Protein AF-A0A119DM81-F1 (afdb_monomer_lite)

Radius of gyration: 15.4 Å; chains: 1; bounding box: 35×29×46 Å

Sequence (115 aa):
MDIGASYEFEAEQWFRVSDNRHEYWDWLNSLACLVGYHWQNPDANGPGPFRELILYGRHTGTIGAIASAKLVADFDAWDQRARLFKDDAFYEHYALMRSMFQYAATDGAVELRCC

pLDDT: mean 86.18, std 12.28, range [45.75, 98.5]

Secondary structure (DSSP, 8-state):
--S------S--------SSHHHHHHHHHHHHHHTT--TT-TTTTSS-TTHHHHHHTTSSEEEEHHHHHHHHHHHHHHHHHHHHHS-HHHHHHHHHHHHHHHHHTTT-EEEE---

Organism: NCBI:txid1503055

Structure (mmCIF, N/CA/C/O backbone):
data_AF-A0A119DM81-F1
#
_entry.id   AF-A0A119DM81-F1
#
loop_
_atom_site.group_PDB
_atom_site.id
_atom_site.type_symbol
_atom_site.label_atom_id
_atom_site.label_alt_id
_atom_site.label_comp_id
_atom_site.label_asym_id
_atom_site.label_entity_id
_atom_site.label_seq_id
_atom_site.pdbx_PDB_ins_code
_atom_site.Cartn_x
_atom_site.Cartn_y
_atom_site.Cartn_z
_atom_site.occupancy
_atom_site.B_iso_or_equiv
_atom_site.auth_seq_id
_atom_site.auth_comp_id
_atom_site.auth_asym_id
_atom_site.auth_atom_id
_atom_site.pdbx_PDB_model_num
ATOM 1 N N . MET A 1 1 ? -18.996 15.727 32.467 1.00 45.75 1 MET A N 1
ATOM 2 C CA . MET A 1 1 ? -17.904 15.628 31.481 1.00 45.75 1 MET A CA 1
ATOM 3 C C . MET A 1 1 ? -16.885 14.717 32.120 1.00 45.75 1 MET A C 1
ATOM 5 O O . MET A 1 1 ? -16.265 15.133 33.088 1.00 45.75 1 MET A O 1
ATOM 9 N N . ASP A 1 2 ? -16.874 13.450 31.721 1.00 50.25 2 ASP A N 1
ATOM 10 C CA . ASP A 1 2 ? -16.042 12.441 32.372 1.00 50.25 2 ASP A CA 1
ATOM 11 C C . ASP A 1 2 ? -14.649 12.474 31.737 1.00 50.25 2 ASP A C 1
ATOM 13 O O . ASP A 1 2 ? -14.502 12.291 30.527 1.00 50.25 2 ASP A O 1
ATOM 17 N N . ILE A 1 3 ? -13.646 12.829 32.536 1.00 54.09 3 ILE A N 1
ATOM 18 C CA . ILE A 1 3 ? -12.243 12.894 32.125 1.00 54.09 3 ILE A CA 1
ATOM 19 C C . ILE A 1 3 ? -11.651 11.530 32.475 1.00 54.09 3 ILE A C 1
ATOM 21 O O . ILE A 1 3 ? -11.268 11.308 33.620 1.00 54.09 3 ILE A O 1
ATOM 25 N N . GLY A 1 4 ? -11.620 10.605 31.511 1.00 60.12 4 GLY A N 1
ATOM 26 C CA . GLY A 1 4 ? -11.060 9.271 31.765 1.00 60.12 4 GLY A CA 1
ATOM 27 C C . GLY A 1 4 ? -11.386 8.152 30.777 1.00 60.12 4 GLY A C 1
ATOM 28 O O . GLY A 1 4 ? -11.035 7.012 31.060 1.00 60.12 4 GLY A O 1
ATOM 29 N N . ALA A 1 5 ? -12.032 8.415 29.638 1.00 58.84 5 ALA A N 1
ATOM 30 C CA . ALA A 1 5 ? -12.242 7.364 28.645 1.00 58.84 5 ALA A CA 1
ATOM 31 C C . ALA A 1 5 ? -10.909 7.009 27.959 1.00 58.84 5 ALA A C 1
ATOM 33 O O . ALA A 1 5 ? -10.424 7.754 27.106 1.00 58.84 5 ALA A O 1
ATOM 34 N N . SER A 1 6 ? -10.301 5.886 28.344 1.00 62.91 6 SER A N 1
ATOM 35 C CA . SER A 1 6 ? -9.255 5.239 27.553 1.00 62.91 6 SER A CA 1
ATOM 36 C C . SER A 1 6 ? -9.910 4.536 26.369 1.00 62.91 6 SER A C 1
ATOM 38 O O . SER A 1 6 ? -10.800 3.709 26.554 1.00 62.91 6 SER A O 1
ATOM 40 N N . TYR A 1 7 ? -9.488 4.888 25.158 1.00 64.69 7 TYR A N 1
ATOM 41 C CA . TYR A 1 7 ? -9.880 4.179 23.947 1.00 64.69 7 TYR A CA 1
ATOM 42 C C . TYR A 1 7 ? -9.011 2.925 23.808 1.00 64.69 7 TYR A C 1
ATOM 44 O O . TYR A 1 7 ? -7.785 3.030 23.827 1.00 64.69 7 TYR A O 1
ATOM 52 N N . GLU A 1 8 ? -9.640 1.760 23.685 1.00 69.06 8 GLU A N 1
ATOM 53 C CA . GLU A 1 8 ? -8.979 0.481 23.426 1.00 69.06 8 GLU A CA 1
ATOM 54 C C . GLU A 1 8 ? -9.501 -0.062 22.094 1.00 69.06 8 GLU A C 1
ATOM 56 O O . GLU A 1 8 ? -10.695 0.039 21.807 1.00 69.06 8 GLU A O 1
ATOM 61 N N . PHE A 1 9 ? -8.607 -0.581 21.252 1.00 75.38 9 PHE A N 1
ATOM 62 C CA . PHE A 1 9 ? -9.015 -1.201 19.995 1.00 75.38 9 PHE A CA 1
ATOM 63 C C . PHE A 1 9 ? -9.766 -2.502 20.283 1.00 75.38 9 PHE A C 1
ATOM 65 O O . PHE A 1 9 ? -9.320 -3.300 21.103 1.00 75.38 9 PHE A O 1
ATOM 72 N N . GLU A 1 10 ? -10.868 -2.747 19.570 1.00 80.06 10 GLU A N 1
ATOM 73 C CA . GLU A 1 10 ? -11.642 -3.987 19.728 1.00 80.06 10 GLU A CA 1
ATOM 74 C C . GLU A 1 10 ? -10.820 -5.240 19.378 1.00 80.06 10 GLU A C 1
ATOM 76 O O . GLU A 1 10 ? -11.034 -6.307 19.954 1.00 80.06 10 GLU A O 1
ATOM 81 N N . ALA A 1 11 ? -9.865 -5.116 18.449 1.00 83.44 11 ALA A N 1
ATOM 82 C CA . ALA A 1 11 ? -8.950 -6.180 18.058 1.00 83.44 11 ALA A CA 1
ATOM 83 C C . ALA A 1 11 ? -7.629 -5.619 17.504 1.00 83.44 11 ALA A C 1
ATOM 85 O O . ALA A 1 11 ? -7.612 -4.604 16.808 1.00 83.44 11 ALA A O 1
ATOM 86 N N . GLU A 1 12 ? -6.526 -6.331 17.743 1.00 86.19 12 GLU A N 1
ATOM 87 C CA . GLU A 1 12 ? -5.201 -6.034 17.186 1.00 86.19 12 GLU A CA 1
ATOM 88 C C . GLU A 1 12 ? -4.718 -7.208 16.321 1.00 86.19 12 GLU A C 1
ATOM 90 O O . GLU A 1 12 ? -4.872 -8.373 16.694 1.00 86.19 12 GLU A O 1
ATOM 95 N N . GLN A 1 13 ? -4.104 -6.905 15.174 1.00 89.50 13 GLN A N 1
ATOM 96 C CA . GLN A 1 13 ? -3.445 -7.894 14.324 1.00 89.50 13 GLN A CA 1
ATOM 97 C C . GLN A 1 13 ? -2.045 -7.420 13.935 1.00 89.50 13 GLN A C 1
ATOM 99 O O . GLN A 1 13 ? -1.848 -6.293 13.485 1.00 89.50 13 GLN A O 1
ATOM 104 N N . TRP A 1 14 ? -1.076 -8.324 14.065 1.00 86.94 14 TRP A N 1
ATOM 105 C CA . TRP A 1 14 ? 0.317 -8.066 13.731 1.00 86.94 14 TRP A CA 1
ATOM 106 C C . TRP A 1 14 ? 0.646 -8.523 12.315 1.00 86.94 14 TRP A C 1
ATOM 108 O O . TRP A 1 14 ? 0.397 -9.670 11.941 1.00 86.94 14 TRP A O 1
ATOM 118 N N . PHE A 1 15 ? 1.272 -7.631 11.552 1.00 86.19 15 PHE A N 1
ATOM 119 C CA . PHE A 1 15 ? 1.775 -7.903 10.211 1.00 86.19 15 PHE A CA 1
ATOM 120 C C . PHE A 1 15 ? 3.292 -7.727 10.222 1.00 86.19 15 PHE A C 1
ATOM 122 O O . PHE A 1 15 ? 3.798 -6.614 10.357 1.00 86.19 15 PHE A O 1
ATOM 129 N N . ARG A 1 16 ? 4.040 -8.827 10.092 1.00 84.25 16 ARG 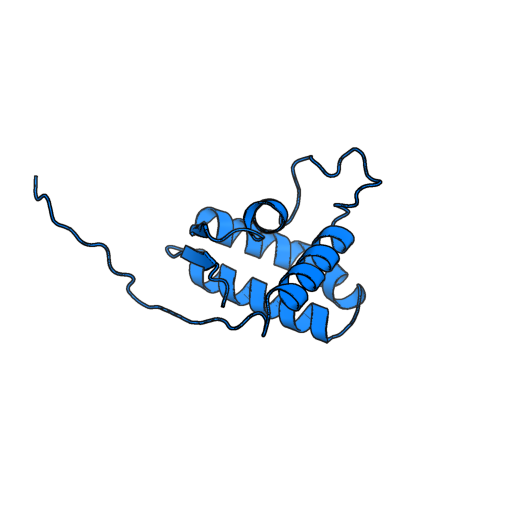A N 1
ATOM 130 C CA . ARG A 1 16 ? 5.486 -8.747 9.866 1.00 84.25 16 ARG A CA 1
ATOM 131 C C . ARG A 1 16 ? 5.722 -8.509 8.380 1.00 84.25 16 ARG A C 1
ATOM 133 O O . ARG A 1 16 ? 5.626 -9.442 7.594 1.00 84.25 16 ARG A O 1
ATOM 140 N N . VAL A 1 17 ? 6.013 -7.263 8.021 1.00 79.19 17 VAL A N 1
ATOM 141 C CA . VAL A 1 17 ? 6.192 -6.850 6.620 1.00 79.19 17 VAL A CA 1
ATOM 142 C C . VAL A 1 17 ? 7.639 -6.990 6.137 1.00 79.19 17 VAL A C 1
ATOM 144 O O . VAL A 1 17 ? 7.870 -7.247 4.967 1.00 79.19 17 VAL A O 1
ATOM 147 N N . SER A 1 18 ? 8.623 -6.911 7.031 1.00 82.44 18 SER A N 1
ATOM 148 C CA . SER A 1 18 ? 10.051 -7.076 6.718 1.00 82.44 18 SER A CA 1
ATOM 149 C C . SER A 1 18 ? 10.806 -7.594 7.936 1.00 82.44 18 SER A C 1
ATOM 151 O O . SER A 1 18 ? 10.394 -7.297 9.062 1.00 82.44 18 SER A O 1
ATOM 153 N N . ASP A 1 19 ? 11.942 -8.264 7.743 1.00 82.00 19 ASP A N 1
ATOM 154 C CA . ASP A 1 19 ? 12.781 -8.698 8.866 1.00 82.00 19 ASP A CA 1
ATOM 155 C C . ASP A 1 19 ? 13.707 -7.583 9.369 1.00 82.00 19 ASP A C 1
ATOM 157 O O . ASP A 1 19 ? 14.105 -7.577 10.534 1.00 82.00 19 ASP A O 1
ATOM 161 N N . ASN A 1 20 ? 14.035 -6.610 8.515 1.00 85.06 20 ASN A N 1
ATOM 162 C CA . ASN A 1 20 ? 14.834 -5.450 8.892 1.00 85.06 20 ASN A CA 1
ATOM 163 C C . ASN A 1 20 ? 14.436 -4.180 8.123 1.00 85.06 20 ASN A C 1
ATOM 165 O O . ASN A 1 20 ? 13.747 -4.205 7.104 1.00 85.06 20 ASN A O 1
ATOM 169 N N . ARG A 1 21 ? 14.923 -3.036 8.615 1.00 84.38 21 ARG A N 1
ATOM 170 C CA . ARG A 1 21 ? 14.628 -1.719 8.039 1.00 84.38 21 ARG A CA 1
ATOM 171 C C . ARG A 1 21 ? 15.116 -1.561 6.595 1.00 84.38 21 ARG A C 1
ATOM 173 O O . ARG A 1 21 ? 14.481 -0.836 5.836 1.00 84.38 21 ARG A O 1
ATOM 180 N N . HIS A 1 22 ? 16.232 -2.190 6.223 1.00 87.00 22 HIS A N 1
ATOM 181 C CA . HIS A 1 22 ? 16.780 -2.059 4.871 1.00 87.00 22 HIS A CA 1
ATOM 182 C C . HIS A 1 22 ? 15.871 -2.734 3.844 1.00 87.00 22 HIS A C 1
ATOM 184 O O . HIS A 1 22 ? 15.533 -2.104 2.850 1.00 87.00 22 HIS A O 1
ATOM 190 N N . GLU A 1 23 ? 15.386 -3.945 4.124 1.00 88.94 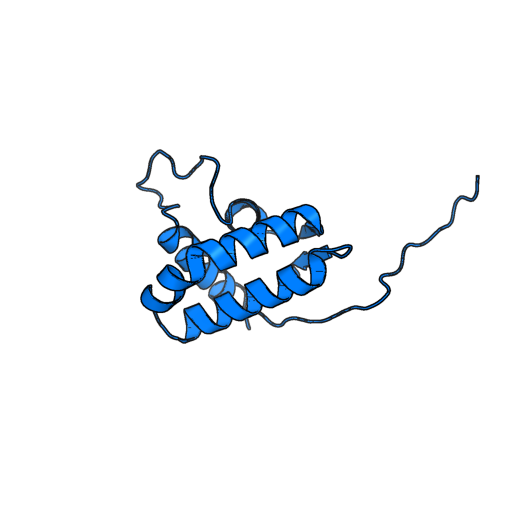23 GLU A N 1
ATOM 191 C CA . GLU A 1 23 ? 14.422 -4.643 3.262 1.00 88.94 23 GLU A CA 1
ATOM 192 C C . GLU A 1 23 ? 13.146 -3.831 3.049 1.00 88.94 23 GLU A C 1
ATOM 194 O O . GLU A 1 23 ? 12.678 -3.680 1.921 1.00 88.94 23 GLU A O 1
ATOM 199 N N . TYR A 1 24 ? 12.609 -3.252 4.124 1.00 89.25 24 TYR A N 1
ATOM 200 C CA . TYR A 1 24 ? 11.444 -2.380 4.028 1.00 89.25 24 TYR A CA 1
ATOM 201 C C . TYR A 1 24 ? 11.723 -1.131 3.181 1.00 89.25 24 TYR A C 1
ATOM 203 O O . TYR A 1 24 ? 10.911 -0.755 2.336 1.00 89.25 24 TYR A O 1
ATOM 211 N N . TRP A 1 25 ? 12.877 -0.486 3.363 1.00 89.44 25 TRP A N 1
ATOM 212 C CA . TRP A 1 25 ? 13.258 0.684 2.569 1.00 89.44 25 TRP A CA 1
ATOM 213 C C . TRP A 1 25 ? 13.489 0.350 1.096 1.00 89.44 25 TRP A C 1
ATOM 215 O O . TRP A 1 25 ? 13.069 1.120 0.234 1.00 89.44 25 TRP A O 1
ATOM 225 N N . ASP A 1 26 ? 14.102 -0.789 0.793 1.00 91.62 26 ASP A N 1
ATOM 226 C CA . ASP A 1 26 ? 14.318 -1.258 -0.575 1.00 91.62 26 ASP A CA 1
ATOM 227 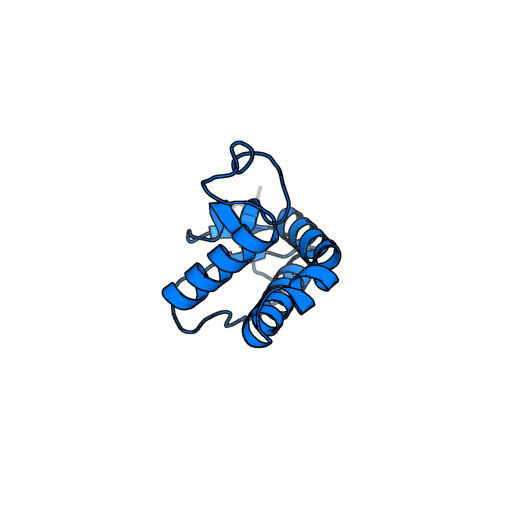C C . ASP A 1 26 ? 13.000 -1.607 -1.267 1.00 91.62 26 ASP A C 1
ATOM 229 O O . ASP A 1 26 ? 12.795 -1.274 -2.443 1.00 91.62 26 ASP A O 1
ATOM 233 N N . TRP A 1 27 ? 12.064 -2.208 -0.530 1.00 93.81 27 TRP A N 1
ATOM 234 C CA . TRP A 1 27 ? 10.710 -2.431 -1.016 1.00 93.81 27 TRP A CA 1
ATOM 235 C C . TRP A 1 27 ? 9.979 -1.104 -1.269 1.00 93.81 27 TRP A C 1
ATOM 237 O O . TRP A 1 27 ? 9.430 -0.904 -2.353 1.00 93.81 27 TRP A O 1
ATOM 247 N N . LEU A 1 28 ? 10.054 -0.144 -0.341 1.00 92.25 28 LEU A N 1
ATOM 248 C CA . LEU A 1 28 ? 9.428 1.174 -0.487 1.00 92.25 28 LEU A CA 1
ATOM 249 C C . LEU A 1 28 ? 10.027 1.984 -1.651 1.00 92.25 28 LEU A C 1
ATOM 251 O O . LEU A 1 28 ? 9.303 2.677 -2.363 1.00 92.25 28 LEU A O 1
ATOM 255 N N . ASN A 1 29 ? 11.338 1.873 -1.885 1.00 91.44 29 ASN A N 1
ATOM 256 C CA . ASN A 1 29 ? 12.007 2.431 -3.064 1.00 91.44 29 ASN A CA 1
ATOM 257 C C . ASN A 1 29 ? 11.490 1.778 -4.353 1.00 91.44 29 ASN A C 1
ATOM 259 O O . ASN A 1 29 ? 11.224 2.472 -5.331 1.00 91.44 29 ASN A O 1
ATOM 263 N N . SER A 1 30 ? 11.315 0.454 -4.349 1.00 94.19 30 SER A N 1
ATOM 264 C CA . SER A 1 30 ? 10.756 -0.280 -5.490 1.00 94.19 30 SER A CA 1
ATOM 265 C C . SER A 1 30 ? 9.316 0.168 -5.779 1.00 94.19 30 SER A C 1
ATOM 267 O O . SER A 1 30 ? 8.977 0.414 -6.934 1.00 94.19 30 SER A O 1
ATOM 269 N N . LEU A 1 31 ? 8.497 0.370 -4.739 1.00 94.88 31 LEU A N 1
ATOM 270 C CA . LEU A 1 31 ? 7.145 0.921 -4.861 1.00 94.88 31 LEU A CA 1
ATOM 271 C C . LEU A 1 31 ? 7.161 2.342 -5.443 1.00 94.88 31 LEU A C 1
ATOM 273 O O . LEU A 1 31 ? 6.400 2.637 -6.360 1.00 94.88 31 LEU A O 1
ATOM 277 N N . ALA A 1 32 ? 8.050 3.210 -4.958 1.00 91.94 32 ALA A N 1
ATOM 278 C CA . ALA A 1 32 ? 8.211 4.561 -5.489 1.00 91.94 32 ALA A CA 1
ATOM 279 C C . ALA A 1 32 ? 8.594 4.551 -6.980 1.00 91.94 32 ALA A C 1
ATOM 281 O O . ALA A 1 32 ? 7.995 5.276 -7.774 1.00 91.94 32 ALA A O 1
ATOM 282 N N . CYS A 1 33 ? 9.520 3.677 -7.383 1.00 92.06 33 CYS A N 1
ATOM 283 C CA . CYS A 1 33 ? 9.881 3.483 -8.787 1.00 92.06 33 CYS A CA 1
ATOM 284 C C . CYS A 1 33 ? 8.695 3.005 -9.638 1.00 92.06 33 CYS A C 1
ATOM 286 O O . CYS A 1 33 ? 8.491 3.547 -10.724 1.00 92.06 33 CYS A O 1
ATOM 288 N N . LEU A 1 34 ? 7.895 2.048 -9.146 1.00 93.75 34 LEU A N 1
ATOM 289 C CA . LEU A 1 34 ? 6.699 1.549 -9.839 1.00 93.75 34 LEU A CA 1
ATOM 290 C C . LEU A 1 34 ? 5.738 2.687 -10.209 1.00 93.75 34 LEU A C 1
ATOM 292 O O . LEU A 1 34 ? 5.218 2.710 -11.323 1.00 93.75 34 LEU A O 1
ATOM 296 N N . VAL A 1 35 ? 5.518 3.636 -9.296 1.00 92.44 35 VAL A N 1
ATOM 297 C CA . VAL A 1 35 ? 4.560 4.739 -9.490 1.00 92.44 35 VAL A CA 1
ATOM 298 C C . VAL A 1 35 ? 5.192 6.048 -9.974 1.00 92.44 35 VAL A C 1
ATOM 300 O O . VAL A 1 35 ? 4.528 7.080 -10.020 1.00 92.44 35 VAL A O 1
ATOM 303 N N . GLY A 1 36 ? 6.464 6.016 -10.381 1.00 88.88 36 GLY A N 1
ATOM 304 C CA . GLY A 1 36 ? 7.138 7.152 -11.016 1.00 88.88 36 GLY A CA 1
ATOM 305 C C . GLY A 1 36 ? 7.664 8.223 -10.056 1.00 88.88 36 GLY A C 1
ATOM 306 O O . GLY A 1 36 ? 8.064 9.300 -10.508 1.00 88.88 36 GLY A O 1
ATOM 307 N N . TYR A 1 37 ? 7.729 7.933 -8.755 1.00 85.69 37 TYR A N 1
ATOM 308 C CA . TYR A 1 37 ? 8.432 8.739 -7.758 1.00 85.69 37 TYR A CA 1
ATOM 309 C C . TYR A 1 37 ? 9.945 8.497 -7.854 1.00 85.69 37 TYR A C 1
ATOM 311 O O . TYR A 1 37 ? 10.557 7.853 -7.004 1.00 85.69 37 TYR A O 1
ATOM 319 N N . HIS A 1 38 ? 10.555 8.992 -8.930 1.00 73.56 38 HIS A N 1
ATOM 320 C CA . HIS A 1 38 ? 11.994 8.907 -9.173 1.00 73.56 38 HIS A CA 1
ATOM 321 C C . HIS A 1 38 ? 12.632 10.297 -9.106 1.00 73.56 38 HIS A C 1
ATOM 323 O O . HIS A 1 38 ? 12.035 11.273 -9.545 1.00 73.56 38 HIS A O 1
ATOM 329 N N . TRP A 1 39 ? 13.872 10.397 -8.620 1.00 68.25 39 TRP A N 1
ATOM 330 C CA . TRP A 1 39 ? 14.584 11.676 -8.458 1.00 68.25 39 TRP A CA 1
ATOM 331 C C . TRP A 1 39 ? 14.790 12.456 -9.770 1.00 68.25 39 TRP A C 1
ATOM 333 O O . TRP A 1 39 ? 15.007 13.663 -9.738 1.00 68.25 39 TRP A O 1
ATOM 343 N N . GLN A 1 40 ? 14.716 11.781 -10.922 1.00 67.75 40 GLN A N 1
ATOM 344 C CA . GLN A 1 40 ? 14.775 12.414 -12.248 1.00 67.75 40 GLN A CA 1
ATOM 345 C C . GLN A 1 40 ? 13.417 12.927 -12.745 1.00 67.75 40 GLN A C 1
ATOM 347 O O . GLN A 1 40 ? 13.369 13.605 -13.767 1.00 67.75 40 GLN A O 1
ATOM 352 N N . ASN A 1 41 ? 12.320 12.591 -12.065 1.00 71.06 41 ASN A N 1
ATOM 353 C CA . ASN A 1 41 ? 10.995 13.080 -12.409 1.00 71.06 41 ASN A CA 1
ATOM 354 C C . ASN A 1 41 ? 10.736 14.394 -11.645 1.00 71.06 41 ASN A C 1
ATOM 356 O O . ASN A 1 41 ? 10.590 14.359 -10.421 1.00 71.06 41 ASN A O 1
ATOM 360 N N . PRO A 1 42 ? 10.673 15.554 -12.324 1.00 65.12 42 PRO A N 1
ATOM 361 C CA . PRO A 1 42 ? 10.440 16.841 -11.666 1.00 65.12 42 PRO A CA 1
ATOM 362 C C . PRO A 1 42 ? 9.076 16.913 -10.959 1.00 65.12 42 PRO A C 1
ATOM 364 O O . PRO A 1 42 ? 8.932 17.670 -9.999 1.00 65.12 42 PRO A O 1
ATOM 367 N N . ASP A 1 43 ? 8.116 16.071 -11.357 1.00 70.25 43 ASP A N 1
ATOM 368 C CA . ASP A 1 43 ? 6.788 15.973 -10.742 1.00 70.25 43 ASP A CA 1
ATOM 369 C C . ASP A 1 43 ? 6.727 14.960 -9.582 1.00 70.25 43 ASP A C 1
ATOM 371 O O . ASP A 1 43 ? 5.678 14.791 -8.959 1.00 70.25 43 ASP A O 1
ATOM 375 N N . ALA A 1 44 ? 7.847 14.320 -9.216 1.00 68.69 44 ALA A N 1
ATOM 376 C CA . ALA A 1 44 ? 7.910 13.332 -8.132 1.00 68.69 44 ALA A CA 1
ATOM 377 C C . ALA A 1 44 ? 7.596 13.897 -6.731 1.00 68.69 44 ALA A C 1
ATOM 379 O O . ALA A 1 44 ? 7.541 13.155 -5.760 1.00 68.69 44 ALA A O 1
ATOM 380 N N . ASN A 1 45 ? 7.364 15.199 -6.576 1.00 67.25 45 ASN A N 1
ATOM 381 C CA . ASN A 1 45 ? 6.894 15.760 -5.304 1.00 67.25 45 ASN A CA 1
ATOM 382 C C . ASN A 1 45 ? 5.382 16.054 -5.294 1.00 67.25 45 ASN A C 1
ATOM 384 O O . ASN A 1 45 ? 4.841 16.481 -4.268 1.00 67.25 45 ASN A O 1
ATOM 388 N N . GLY A 1 46 ? 4.696 15.818 -6.416 1.00 73.12 46 GLY A N 1
ATOM 389 C CA . GLY A 1 46 ? 3.264 16.038 -6.580 1.00 73.12 46 GLY A CA 1
ATOM 390 C C . GLY A 1 46 ? 2.376 15.008 -5.862 1.00 73.12 46 GLY A C 1
ATOM 391 O O . GLY A 1 46 ? 2.853 13.988 -5.345 1.00 73.12 46 GLY A O 1
ATOM 392 N N . PRO A 1 47 ? 1.057 15.270 -5.795 1.00 79.75 47 PRO A N 1
ATOM 393 C CA . PRO A 1 47 ? 0.082 14.287 -5.329 1.00 79.75 47 PRO A CA 1
ATOM 394 C C . PRO A 1 47 ? 0.116 13.032 -6.212 1.00 79.75 47 PRO A C 1
ATOM 396 O O . PRO A 1 47 ? 0.307 13.129 -7.422 1.00 79.75 47 PRO A O 1
ATOM 399 N N . GLY A 1 48 ? -0.092 11.857 -5.616 1.00 87.94 48 GLY A N 1
ATOM 400 C CA . GLY A 1 48 ? -0.070 10.603 -6.361 1.00 87.94 48 GLY A CA 1
ATOM 401 C C . GLY A 1 48 ? -0.301 9.351 -5.507 1.00 87.94 48 GLY A C 1
ATOM 402 O O . GLY A 1 48 ? -0.571 9.450 -4.299 1.00 87.94 48 GLY A O 1
ATOM 403 N N . PRO A 1 49 ? -0.245 8.168 -6.141 1.00 93.62 49 PRO A N 1
ATOM 404 C CA . PRO A 1 49 ? -0.490 6.886 -5.486 1.00 93.62 49 PRO A CA 1
ATOM 405 C C . PRO A 1 49 ? 0.528 6.613 -4.380 1.00 93.62 49 PRO A C 1
ATOM 407 O O . PRO A 1 49 ? 1.702 6.924 -4.525 1.00 93.62 49 PRO A O 1
ATOM 410 N N . PHE A 1 50 ? 0.102 6.018 -3.272 1.00 94.31 50 PHE A N 1
ATOM 411 C CA . PHE A 1 50 ? 0.954 5.659 -2.133 1.00 94.31 50 PHE A CA 1
ATOM 412 C C . PHE A 1 50 ? 1.708 6.818 -1.473 1.00 94.31 50 PHE A C 1
ATOM 414 O O . PHE A 1 50 ? 2.595 6.569 -0.659 1.00 94.31 50 PHE A O 1
ATOM 421 N N . ARG A 1 51 ? 1.389 8.081 -1.779 1.00 89.06 51 ARG A N 1
ATOM 422 C CA . ARG A 1 51 ? 2.134 9.244 -1.278 1.00 89.06 51 ARG A CA 1
ATOM 423 C C . ARG A 1 51 ? 2.288 9.246 0.245 1.00 89.06 51 ARG A C 1
ATOM 425 O O . ARG A 1 51 ? 3.351 9.587 0.759 1.00 89.06 51 ARG A O 1
ATOM 432 N N . GLU A 1 52 ? 1.236 8.873 0.961 1.00 88.88 52 GLU A N 1
ATOM 433 C CA . GLU A 1 52 ? 1.202 8.798 2.419 1.00 88.88 52 GLU A CA 1
ATOM 434 C C . GLU A 1 52 ? 2.225 7.777 2.926 1.00 88.88 52 GLU A C 1
ATOM 436 O O . GLU A 1 52 ? 2.989 8.059 3.845 1.00 88.88 52 GLU A O 1
ATOM 441 N N . LEU A 1 53 ? 2.302 6.622 2.266 1.00 89.88 53 LEU A N 1
ATOM 442 C CA . LEU A 1 53 ? 3.231 5.552 2.604 1.00 89.88 53 LEU A CA 1
ATOM 443 C C . LEU A 1 53 ? 4.671 5.872 2.174 1.00 89.88 53 LEU A C 1
ATOM 445 O O . LEU A 1 53 ? 5.603 5.659 2.939 1.00 89.88 53 LEU A O 1
ATOM 449 N N . ILE A 1 54 ? 4.880 6.427 0.982 1.00 89.06 54 ILE A N 1
ATOM 450 C CA . ILE A 1 54 ? 6.221 6.719 0.453 1.00 89.06 54 ILE A CA 1
ATOM 451 C C . ILE A 1 54 ? 6.906 7.834 1.250 1.00 89.06 54 ILE A C 1
ATOM 453 O O . ILE A 1 54 ? 8.109 7.750 1.510 1.00 89.06 54 ILE A O 1
ATOM 457 N N . LEU A 1 55 ? 6.155 8.861 1.660 1.00 81.19 55 LEU A N 1
ATOM 458 C CA . LEU A 1 55 ? 6.715 9.996 2.393 1.00 81.19 55 LEU A CA 1
ATOM 459 C C . LEU A 1 55 ? 6.741 9.779 3.902 1.00 81.19 55 LEU A C 1
ATOM 461 O O . LEU A 1 55 ? 7.748 10.094 4.530 1.00 81.19 55 LEU A O 1
ATOM 465 N N . TYR A 1 56 ? 5.670 9.244 4.493 1.00 77.00 56 TYR A N 1
ATOM 466 C CA . TYR A 1 56 ? 5.597 9.079 5.948 1.00 77.00 56 TYR A CA 1
ATOM 467 C C . TYR A 1 56 ? 5.962 7.676 6.410 1.00 77.00 56 TYR A C 1
ATOM 469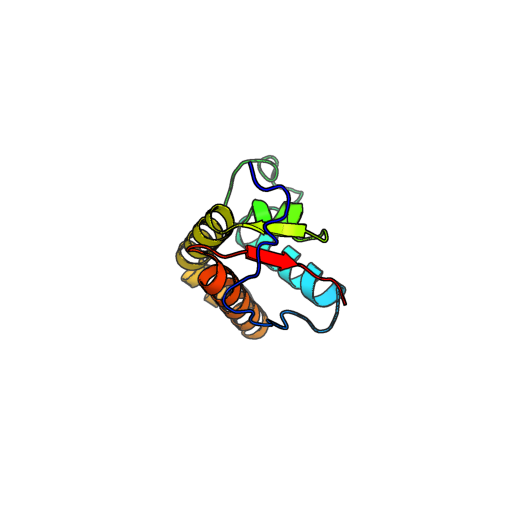 O O . TYR A 1 56 ? 6.417 7.520 7.536 1.00 77.00 56 TYR A O 1
ATOM 477 N N . GLY A 1 57 ? 5.852 6.664 5.551 1.00 73.25 57 GLY A N 1
ATOM 478 C CA . GLY A 1 57 ? 6.113 5.276 5.922 1.00 73.25 57 GLY A CA 1
ATOM 479 C C . GLY A 1 57 ? 7.571 4.965 6.233 1.00 73.25 57 GLY A C 1
ATOM 480 O O . GLY A 1 57 ? 7.837 3.934 6.836 1.00 73.25 57 GLY A O 1
ATOM 481 N N . ARG A 1 58 ? 8.521 5.841 5.876 1.00 72.62 58 ARG A N 1
ATOM 482 C CA . ARG A 1 58 ? 9.923 5.742 6.334 1.00 72.62 58 ARG A CA 1
ATOM 483 C C . ARG A 1 58 ? 10.102 6.112 7.804 1.00 72.62 58 ARG A C 1
ATOM 485 O O . ARG A 1 58 ? 11.146 5.808 8.380 1.00 72.62 58 ARG A O 1
ATOM 492 N N . HIS A 1 59 ? 9.121 6.795 8.378 1.00 67.00 59 HIS A N 1
ATOM 493 C CA . HIS A 1 59 ? 9.116 7.251 9.754 1.00 67.00 59 HIS A CA 1
ATOM 494 C C . HIS A 1 59 ? 8.185 6.368 10.588 1.00 67.00 59 HIS A C 1
ATOM 496 O O . HIS A 1 59 ? 7.226 5.790 10.083 1.00 67.00 59 HIS A O 1
ATOM 502 N N . THR A 1 60 ? 8.463 6.270 11.886 1.00 68.88 60 THR A N 1
ATOM 503 C CA . THR A 1 60 ? 7.495 5.730 12.847 1.00 68.88 60 THR A CA 1
ATOM 504 C C . THR A 1 60 ? 6.261 6.627 12.863 1.00 68.88 60 THR A C 1
ATOM 506 O O . THR A 1 60 ? 6.399 7.849 12.967 1.00 68.88 60 THR A O 1
ATOM 509 N N . GLY A 1 61 ? 5.067 6.049 12.771 1.00 78.50 61 GLY A N 1
ATOM 510 C CA . GLY A 1 61 ? 3.831 6.825 12.761 1.00 78.50 61 GLY A CA 1
ATOM 511 C C . GLY A 1 61 ? 2.579 5.968 12.633 1.00 78.50 61 GLY A C 1
ATOM 512 O O . GLY A 1 61 ? 2.655 4.755 12.441 1.00 78.50 61 GLY A O 1
ATOM 513 N N . THR A 1 62 ? 1.427 6.627 12.729 1.00 89.06 62 THR A N 1
ATOM 514 C CA . THR A 1 62 ? 0.111 5.988 12.661 1.00 89.06 62 THR A CA 1
ATOM 515 C C . THR A 1 62 ? -0.635 6.446 11.411 1.00 89.06 62 THR A C 1
ATOM 517 O O . THR A 1 62 ? -0.806 7.644 11.184 1.00 89.06 62 THR A O 1
ATOM 520 N N . ILE A 1 63 ? -1.104 5.493 10.609 1.00 91.00 63 ILE A N 1
ATOM 521 C CA . ILE A 1 63 ? -1.953 5.717 9.436 1.00 91.00 63 ILE A CA 1
ATOM 522 C C . ILE A 1 63 ? -3.386 5.356 9.834 1.00 91.00 63 ILE A C 1
ATOM 524 O O . ILE A 1 63 ? -3.681 4.197 10.109 1.00 91.00 63 ILE A O 1
ATOM 528 N N . GLY A 1 64 ? -4.280 6.344 9.890 1.00 93.06 64 GLY A N 1
ATOM 529 C CA . GLY A 1 64 ? -5.685 6.117 10.255 1.00 93.06 64 GLY A CA 1
ATOM 530 C C . GLY A 1 64 ? -6.516 5.462 9.144 1.00 93.06 64 GLY A C 1
ATOM 531 O O . GLY A 1 64 ? -6.059 5.326 8.004 1.00 93.06 64 GLY A O 1
ATOM 532 N N . ALA A 1 65 ? -7.764 5.114 9.463 1.00 94.94 65 ALA A N 1
ATOM 533 C CA . ALA A 1 65 ? -8.696 4.426 8.566 1.00 94.94 65 ALA A CA 1
ATOM 534 C C . ALA A 1 65 ? -8.859 5.087 7.187 1.00 94.94 65 ALA A C 1
ATOM 536 O O . ALA A 1 65 ? -8.708 4.422 6.168 1.00 94.94 65 ALA A O 1
ATOM 537 N N . ILE A 1 66 ? -9.062 6.410 7.131 1.00 95.25 66 ILE A N 1
ATOM 538 C CA . ILE A 1 66 ? -9.256 7.143 5.862 1.00 95.25 66 ILE A CA 1
ATOM 539 C C . ILE A 1 66 ? -8.045 6.986 4.931 1.00 95.25 66 ILE A C 1
ATOM 541 O O . ILE A 1 66 ? -8.196 6.694 3.744 1.00 95.25 66 ILE A O 1
ATOM 545 N N . ALA A 1 67 ? -6.835 7.162 5.468 1.00 94.38 67 ALA A N 1
ATOM 546 C CA . ALA A 1 67 ? -5.610 6.995 4.693 1.00 94.38 67 ALA A CA 1
ATOM 547 C C . ALA A 1 67 ? -5.387 5.523 4.313 1.00 94.38 67 ALA A C 1
ATOM 549 O O . ALA A 1 67 ? -4.969 5.243 3.193 1.00 94.38 67 ALA A O 1
ATOM 550 N N . SER A 1 68 ? -5.733 4.585 5.198 1.00 95.81 68 SER A N 1
ATOM 551 C CA . SER A 1 68 ? -5.664 3.146 4.922 1.00 95.81 68 SER A CA 1
ATOM 552 C C . SER A 1 68 ? -6.604 2.739 3.781 1.00 95.81 68 SER A C 1
ATOM 554 O O . SER A 1 68 ? -6.172 2.063 2.853 1.00 95.81 68 SER A O 1
ATOM 556 N N . ALA A 1 69 ? -7.850 3.222 3.768 1.00 96.94 69 ALA A N 1
ATOM 557 C CA . ALA A 1 69 ? -8.804 2.979 2.685 1.00 96.94 69 ALA A CA 1
ATOM 558 C C . ALA A 1 69 ? -8.313 3.541 1.341 1.00 96.94 69 ALA A C 1
ATOM 560 O O . ALA A 1 69 ? -8.402 2.874 0.309 1.00 96.94 69 ALA A O 1
ATOM 561 N N . LYS A 1 70 ? -7.734 4.748 1.351 1.00 96.56 70 LYS A N 1
ATOM 562 C CA . LYS A 1 70 ? -7.104 5.338 0.163 1.00 96.56 70 LYS A CA 1
ATOM 563 C C . LYS A 1 70 ? -5.927 4.491 -0.328 1.00 96.56 70 LYS A C 1
ATOM 565 O O . LYS A 1 70 ? -5.819 4.251 -1.526 1.00 96.56 70 LYS A O 1
ATOM 570 N N . LEU A 1 71 ? -5.072 4.012 0.579 1.00 97.06 71 LEU A N 1
ATOM 571 C CA . LEU A 1 71 ? -3.946 3.143 0.229 1.00 97.06 71 LEU A CA 1
ATOM 572 C C . LEU A 1 71 ? -4.426 1.825 -0.383 1.00 97.06 71 LEU A C 1
ATOM 574 O O . LEU A 1 71 ? -3.874 1.415 -1.396 1.00 97.06 71 LEU A O 1
ATOM 578 N N . VAL A 1 72 ? -5.476 1.196 0.155 1.00 98.12 72 VAL A N 1
ATOM 579 C CA . VAL A 1 72 ? -6.091 0.003 -0.458 1.00 98.12 72 VAL A CA 1
ATOM 580 C C . VAL A 1 72 ? -6.527 0.285 -1.895 1.00 98.12 72 VAL A C 1
ATOM 582 O O . VAL A 1 72 ? -6.210 -0.503 -2.781 1.00 98.12 72 VAL A O 1
ATOM 585 N N . ALA A 1 73 ? -7.183 1.421 -2.147 1.00 98.19 73 ALA A N 1
ATOM 586 C CA . ALA A 1 73 ? -7.583 1.801 -3.500 1.00 98.19 73 ALA A CA 1
ATOM 587 C C . ALA A 1 73 ? -6.377 1.993 -4.439 1.00 98.19 73 ALA A C 1
ATOM 589 O O . ALA A 1 73 ? -6.435 1.584 -5.599 1.00 98.19 73 ALA A O 1
ATOM 590 N N . ASP A 1 74 ? -5.269 2.558 -3.946 1.00 98.25 74 ASP A N 1
ATOM 591 C CA . ASP A 1 74 ? -4.025 2.639 -4.717 1.00 98.25 74 ASP A CA 1
ATOM 592 C C . ASP A 1 74 ? -3.452 1.244 -5.015 1.00 98.25 74 ASP A C 1
ATOM 594 O O . ASP A 1 74 ? -3.050 0.984 -6.149 1.00 98.25 74 ASP A O 1
ATOM 598 N N . PHE A 1 75 ? -3.432 0.338 -4.027 1.00 98.25 75 PHE A N 1
ATOM 599 C CA . PHE A 1 75 ? -2.977 -1.043 -4.221 1.00 98.25 75 PHE A CA 1
ATOM 600 C C . PHE A 1 75 ? -3.829 -1.759 -5.280 1.00 98.25 75 PHE A C 1
ATOM 602 O O . PHE A 1 75 ? -3.298 -2.363 -6.209 1.00 98.25 75 PHE A O 1
ATOM 609 N N . ASP A 1 76 ? -5.151 -1.633 -5.205 1.00 98.50 76 ASP A N 1
ATOM 610 C CA . ASP A 1 76 ? -6.060 -2.273 -6.155 1.00 98.50 76 ASP A CA 1
ATOM 611 C C . ASP A 1 76 ? -5.911 -1.677 -7.574 1.00 98.50 76 ASP A C 1
ATOM 613 O O . ASP A 1 76 ? -5.916 -2.407 -8.566 1.00 98.50 76 ASP A O 1
ATOM 617 N N . ALA A 1 77 ? -5.695 -0.361 -7.697 1.00 98.44 77 ALA A N 1
ATOM 618 C CA . ALA A 1 77 ? -5.494 0.309 -8.986 1.00 98.44 77 ALA A CA 1
ATOM 619 C C . ALA A 1 77 ? -4.155 -0.042 -9.667 1.00 98.44 77 ALA A C 1
ATOM 621 O O . ALA A 1 77 ? -4.030 0.053 -10.895 1.00 98.44 77 ALA A O 1
ATOM 622 N N . TRP A 1 78 ? -3.146 -0.429 -8.884 1.00 98.00 78 TRP A N 1
ATOM 623 C CA . TRP A 1 78 ? -1.799 -0.732 -9.371 1.00 98.00 78 TRP A CA 1
ATOM 624 C C . TRP A 1 78 ? -1.454 -2.228 -9.380 1.00 98.00 78 TRP A C 1
ATOM 626 O O . TRP A 1 78 ? -0.396 -2.571 -9.911 1.00 98.00 78 TRP A O 1
ATOM 636 N N . ASP A 1 79 ? -2.344 -3.113 -8.915 1.00 98.06 79 ASP A N 1
ATOM 637 C CA . ASP A 1 79 ? -2.107 -4.560 -8.774 1.00 98.06 79 ASP A CA 1
ATOM 638 C C . ASP A 1 79 ? -1.533 -5.201 -10.045 1.00 98.06 79 ASP A C 1
ATOM 640 O O . ASP A 1 79 ? -0.485 -5.846 -10.010 1.00 98.06 79 ASP A O 1
ATOM 644 N N . GLN A 1 80 ? -2.153 -4.949 -11.205 1.00 97.56 80 GLN A N 1
ATOM 645 C CA . GLN A 1 80 ? -1.686 -5.524 -12.470 1.00 97.56 80 GLN A CA 1
ATOM 646 C C . GLN A 1 80 ? -0.252 -5.096 -12.812 1.00 97.56 80 GLN A C 1
ATOM 648 O O . GLN A 1 80 ? 0.528 -5.900 -13.321 1.00 97.56 80 GLN A O 1
ATOM 653 N N . ARG A 1 81 ? 0.111 -3.836 -12.544 1.00 97.81 81 ARG A N 1
ATOM 654 C CA . ARG A 1 81 ? 1.469 -3.341 -12.802 1.00 97.81 81 ARG A CA 1
ATOM 655 C C . ARG A 1 81 ? 2.449 -3.911 -11.784 1.00 97.81 81 ARG A C 1
ATOM 657 O O . ARG A 1 81 ? 3.534 -4.315 -12.180 1.00 97.81 81 ARG A O 1
ATOM 664 N N . ALA A 1 82 ? 2.055 -4.004 -10.515 1.00 96.88 82 ALA A N 1
ATOM 665 C CA . ALA A 1 82 ? 2.879 -4.569 -9.452 1.00 96.88 82 ALA A CA 1
ATOM 666 C C . ALA A 1 82 ? 3.264 -6.032 -9.729 1.00 96.88 82 ALA A C 1
ATOM 668 O O . ALA A 1 82 ? 4.435 -6.379 -9.588 1.00 96.88 82 ALA A O 1
ATOM 669 N N . ARG A 1 83 ? 2.324 -6.855 -10.219 1.00 97.06 83 ARG A N 1
ATOM 670 C CA . ARG A 1 83 ? 2.576 -8.258 -10.615 1.00 97.06 83 ARG A CA 1
ATOM 671 C C . ARG A 1 83 ? 3.634 -8.418 -11.707 1.00 97.06 83 ARG A C 1
ATOM 673 O O . ARG A 1 83 ? 4.275 -9.455 -11.781 1.00 97.06 83 ARG A O 1
ATOM 680 N N . LEU A 1 84 ? 3.778 -7.424 -12.582 1.00 97.06 84 LEU A N 1
ATOM 681 C CA . LEU A 1 84 ? 4.682 -7.466 -13.737 1.00 97.06 84 LEU A CA 1
ATOM 682 C C . LEU A 1 84 ? 5.974 -6.668 -13.519 1.00 97.06 84 LEU A C 1
ATOM 684 O O . LEU A 1 84 ? 6.813 -6.609 -14.413 1.00 97.06 84 LEU A O 1
ATOM 688 N N . PHE A 1 85 ? 6.112 -5.997 -12.375 1.00 95.81 85 PHE A N 1
ATOM 689 C CA . PHE A 1 85 ? 7.132 -4.970 -12.188 1.00 95.81 85 PHE A CA 1
ATOM 690 C C . PHE A 1 85 ? 8.518 -5.532 -11.881 1.00 95.81 85 PHE A C 1
ATOM 692 O O . PHE A 1 85 ? 9.514 -5.023 -12.395 1.00 95.81 85 PHE A O 1
ATOM 699 N N . LYS A 1 86 ? 8.590 -6.534 -11.001 1.00 92.56 86 LYS A N 1
ATOM 700 C CA . LYS A 1 86 ? 9.858 -7.016 -10.452 1.00 92.56 86 LYS A CA 1
ATOM 701 C C . LYS A 1 86 ? 9.844 -8.534 -10.272 1.00 92.56 86 LYS A C 1
ATOM 703 O O . LYS A 1 86 ? 9.876 -9.254 -11.262 1.00 92.56 86 LYS A O 1
ATOM 708 N N . ASP A 1 87 ? 9.816 -9.005 -9.033 1.00 94.31 87 ASP A N 1
ATOM 709 C CA . ASP A 1 87 ? 9.881 -10.408 -8.644 1.00 94.31 87 ASP A CA 1
ATOM 710 C C . ASP A 1 87 ? 8.689 -10.774 -7.748 1.00 94.31 87 ASP A C 1
ATOM 712 O O . ASP A 1 87 ? 7.959 -9.903 -7.262 1.00 94.31 87 ASP A O 1
ATOM 716 N N . ASP A 1 88 ? 8.489 -12.075 -7.538 1.00 94.88 88 ASP A N 1
ATOM 717 C CA . ASP A 1 88 ? 7.387 -12.582 -6.717 1.00 94.88 88 ASP A CA 1
ATOM 718 C C . ASP A 1 88 ? 7.478 -12.065 -5.274 1.00 94.88 88 ASP A C 1
ATOM 720 O O . ASP A 1 88 ? 6.461 -11.698 -4.694 1.00 94.88 88 ASP A O 1
ATOM 724 N N . ALA A 1 89 ? 8.690 -11.923 -4.726 1.00 92.75 89 ALA A N 1
ATOM 725 C CA . ALA A 1 89 ? 8.905 -11.404 -3.374 1.00 92.75 89 ALA A CA 1
ATOM 726 C C . ALA A 1 89 ? 8.403 -9.956 -3.215 1.00 92.75 89 ALA A C 1
ATOM 728 O O . ALA A 1 89 ? 7.775 -9.610 -2.211 1.00 92.75 89 ALA A O 1
ATOM 729 N N . PHE A 1 90 ? 8.627 -9.097 -4.215 1.00 95.06 90 PHE A N 1
ATOM 730 C CA . PHE A 1 90 ? 8.060 -7.751 -4.240 1.00 95.06 90 PHE A CA 1
ATOM 731 C C . PHE A 1 90 ? 6.531 -7.789 -4.219 1.00 95.06 90 PHE A C 1
ATOM 733 O O . PHE A 1 90 ? 5.917 -7.015 -3.477 1.00 95.06 90 PHE A O 1
ATOM 740 N N . TYR A 1 91 ? 5.925 -8.675 -5.014 1.00 96.88 91 TYR A N 1
ATOM 741 C CA . TYR A 1 91 ? 4.474 -8.782 -5.113 1.00 96.88 91 TYR A CA 1
ATOM 742 C C . TYR A 1 91 ? 3.832 -9.385 -3.853 1.00 96.88 91 TYR A C 1
ATOM 744 O O . TYR A 1 91 ? 2.792 -8.908 -3.405 1.00 96.88 91 TYR A O 1
ATOM 752 N N . GLU A 1 92 ? 4.460 -10.377 -3.226 1.00 94.94 92 GLU A N 1
ATOM 753 C CA . GLU A 1 92 ? 4.011 -10.937 -1.947 1.00 94.94 92 GLU A CA 1
ATOM 754 C C . GLU A 1 92 ? 3.983 -9.865 -0.854 1.00 94.94 92 GLU A C 1
ATOM 756 O O . GLU A 1 92 ? 2.978 -9.698 -0.158 1.00 94.94 92 GLU A O 1
ATOM 761 N N . HIS A 1 93 ? 5.045 -9.063 -0.761 1.00 94.69 93 HIS A N 1
ATOM 762 C CA . HIS A 1 93 ? 5.115 -7.939 0.171 1.00 94.69 93 HIS A CA 1
ATOM 763 C C . HIS A 1 93 ? 4.057 -6.869 -0.167 1.00 94.69 93 HIS A C 1
ATOM 765 O O . HIS A 1 93 ? 3.383 -6.345 0.721 1.00 94.69 93 HIS A O 1
ATOM 771 N N . TYR A 1 94 ? 3.824 -6.600 -1.454 1.00 96.38 94 TYR A N 1
ATOM 772 C CA . TYR A 1 94 ? 2.763 -5.705 -1.924 1.00 96.38 94 TYR A CA 1
ATOM 773 C C . TYR A 1 94 ? 1.364 -6.163 -1.487 1.00 96.38 94 TYR A C 1
ATOM 775 O O . TYR A 1 94 ? 0.601 -5.373 -0.925 1.00 96.38 94 TYR A O 1
ATOM 783 N N . ALA A 1 95 ? 1.045 -7.445 -1.664 1.00 96.56 95 ALA A N 1
ATOM 784 C CA . ALA A 1 95 ? -0.225 -8.028 -1.239 1.00 96.56 95 ALA A CA 1
ATOM 785 C C . ALA A 1 95 ? -0.390 -8.031 0.293 1.00 96.56 95 ALA A C 1
ATOM 787 O O . ALA A 1 95 ? -1.491 -7.794 0.808 1.00 96.56 95 ALA A O 1
ATOM 788 N N . LEU A 1 96 ? 0.701 -8.248 1.034 1.00 95.62 96 LEU A N 1
ATOM 789 C CA . LEU A 1 96 ? 0.704 -8.189 2.494 1.00 95.62 96 LEU A CA 1
ATOM 790 C C . LEU A 1 96 ? 0.400 -6.774 3.003 1.00 95.62 96 LEU A C 1
ATOM 792 O O . LEU A 1 96 ? -0.477 -6.605 3.851 1.00 95.62 96 LEU A O 1
ATOM 796 N N . MET A 1 97 ? 1.056 -5.754 2.443 1.00 95.19 97 MET A N 1
ATOM 797 C CA . MET A 1 97 ? 0.799 -4.350 2.787 1.00 95.19 97 MET A CA 1
ATOM 798 C C . MET A 1 97 ? -0.648 -3.954 2.478 1.00 95.19 97 MET A C 1
ATOM 800 O O . MET A 1 97 ? -1.313 -3.347 3.318 1.00 95.19 97 MET A O 1
ATOM 804 N N . ARG A 1 98 ? -1.181 -4.365 1.319 1.00 97.12 98 ARG A N 1
ATOM 805 C CA . ARG A 1 98 ? -2.596 -4.165 0.963 1.00 97.12 98 ARG A CA 1
ATOM 806 C C . ARG A 1 98 ? -3.539 -4.783 1.995 1.00 97.12 98 ARG A C 1
ATOM 808 O O . ARG A 1 98 ? -4.524 -4.157 2.376 1.00 97.12 98 ARG A O 1
ATOM 815 N N . SER A 1 99 ? -3.235 -5.991 2.467 1.00 96.06 99 SER A N 1
ATOM 816 C CA . SER A 1 99 ? -4.040 -6.693 3.477 1.00 96.06 99 SER A CA 1
ATOM 817 C C . SER A 1 99 ? -4.007 -5.992 4.838 1.00 96.06 99 SER A C 1
ATOM 819 O O . SER A 1 99 ? -5.049 -5.845 5.473 1.00 96.06 99 SER A O 1
ATOM 821 N N . MET A 1 100 ? -2.841 -5.489 5.250 1.00 95.25 100 MET A N 1
ATOM 822 C CA . MET A 1 100 ? -2.686 -4.696 6.474 1.00 95.25 100 MET A CA 1
ATOM 823 C C . MET A 1 100 ? -3.534 -3.416 6.432 1.00 95.25 100 MET A C 1
ATOM 825 O O . MET A 1 100 ? -4.283 -3.141 7.368 1.00 95.25 100 MET A O 1
ATOM 829 N N . PHE A 1 101 ? -3.480 -2.648 5.339 1.00 96.00 101 PHE A N 1
ATOM 830 C CA . PHE A 1 101 ? -4.311 -1.445 5.218 1.00 96.00 101 PHE A CA 1
ATOM 831 C C . PHE A 1 101 ? -5.798 -1.768 5.085 1.00 96.00 101 PHE A C 1
ATOM 833 O O . PHE A 1 101 ? -6.623 -1.036 5.623 1.00 96.00 101 PHE A O 1
ATOM 840 N N . GLN A 1 102 ? -6.153 -2.876 4.431 1.00 97.00 102 GLN A N 1
ATOM 841 C CA . GLN A 1 102 ? -7.539 -3.334 4.353 1.00 97.00 102 GLN A CA 1
ATOM 842 C C . GLN A 1 102 ? -8.123 -3.621 5.734 1.00 97.00 102 GLN A C 1
ATOM 844 O O . GLN A 1 102 ? -9.281 -3.281 5.970 1.00 97.00 102 GLN A O 1
ATOM 849 N N . TYR A 1 103 ? -7.334 -4.221 6.625 1.00 94.75 103 TYR A N 1
ATOM 850 C CA . TYR A 1 103 ? -7.748 -4.492 7.999 1.00 94.75 103 TYR A CA 1
ATOM 851 C C . TYR A 1 103 ? -8.087 -3.198 8.754 1.00 94.75 103 TYR A C 1
ATOM 853 O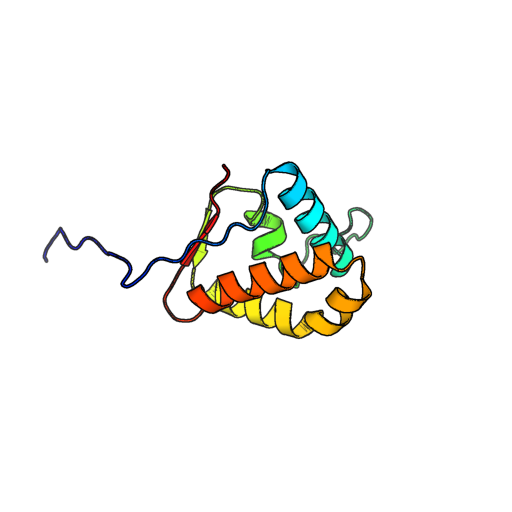 O . TYR A 1 103 ? -9.086 -3.136 9.459 1.00 94.75 103 TYR A O 1
ATOM 861 N N . ALA A 1 104 ? -7.308 -2.133 8.546 1.00 94.38 104 ALA A N 1
ATOM 862 C CA . ALA A 1 104 ? -7.501 -0.851 9.222 1.00 94.38 104 ALA A CA 1
ATOM 863 C C . ALA A 1 104 ? -8.480 0.116 8.520 1.00 94.38 104 ALA A C 1
ATOM 865 O O . ALA A 1 104 ? -8.765 1.180 9.063 1.00 94.38 104 ALA A O 1
ATOM 866 N N . ALA A 1 105 ? -8.971 -0.200 7.317 1.00 94.81 105 ALA A N 1
ATOM 867 C CA . ALA A 1 105 ? -9.624 0.767 6.426 1.00 94.81 105 ALA A CA 1
ATOM 868 C C . ALA A 1 105 ? -10.982 1.311 6.911 1.00 94.81 105 ALA A C 1
ATOM 870 O O . ALA A 1 105 ? -11.385 2.386 6.466 1.00 94.81 105 ALA A O 1
ATOM 871 N N . THR A 1 106 ? -11.693 0.592 7.781 1.00 91.44 106 THR A N 1
ATOM 872 C CA . THR A 1 106 ? -13.060 0.959 8.193 1.00 91.44 106 THR A CA 1
ATOM 873 C C . THR A 1 106 ? -13.059 1.902 9.396 1.00 91.44 106 THR A C 1
ATOM 875 O O . THR A 1 106 ? -13.596 3.005 9.328 1.00 91.44 106 THR A O 1
ATOM 878 N N . ASP A 1 107 ? -12.433 1.482 10.488 1.00 90.88 107 ASP A N 1
ATOM 879 C CA . ASP A 1 107 ? -12.468 2.139 11.800 1.00 90.88 107 ASP A CA 1
ATOM 880 C C . ASP A 1 107 ? -11.170 1.917 12.602 1.00 90.88 107 ASP A C 1
ATOM 882 O O . ASP A 1 107 ? -11.096 2.215 13.794 1.00 90.88 107 ASP A O 1
ATOM 886 N N . GLY A 1 108 ? -10.122 1.426 11.937 1.00 92.12 108 GLY A N 1
ATOM 887 C CA . GLY A 1 108 ? -8.849 1.086 12.556 1.00 92.12 108 GLY A CA 1
ATOM 888 C C . GLY A 1 108 ? -7.734 2.099 12.304 1.00 92.12 108 GLY A C 1
ATOM 889 O O . GLY A 1 108 ? -7.916 3.212 11.796 1.00 92.12 108 GLY A O 1
ATOM 890 N N . ALA A 1 109 ? -6.527 1.674 12.659 1.00 91.69 109 ALA A N 1
ATOM 891 C CA . ALA A 1 109 ? -5.293 2.360 12.326 1.00 91.69 109 ALA A CA 1
ATOM 892 C C . ALA A 1 109 ? -4.152 1.350 12.163 1.00 91.69 109 ALA A C 1
ATOM 894 O O . ALA A 1 109 ? -4.161 0.284 12.774 1.00 91.69 109 ALA A O 1
ATOM 895 N N . VAL A 1 110 ? -3.157 1.707 11.357 1.00 91.38 110 VAL A N 1
ATOM 896 C CA . VAL A 1 110 ? -1.891 0.979 11.248 1.00 91.38 110 VAL A CA 1
ATOM 897 C C . VAL A 1 110 ? -0.823 1.766 11.982 1.00 91.38 110 VAL A C 1
ATOM 899 O O . VAL A 1 110 ? -0.566 2.922 11.647 1.00 91.38 110 VAL A O 1
ATOM 902 N N . GLU A 1 111 ? -0.167 1.138 12.948 1.00 89.38 111 GLU A N 1
ATOM 903 C CA . GLU A 1 111 ? 1.032 1.685 13.571 1.00 89.38 111 GLU A CA 1
ATOM 904 C C . GLU A 1 111 ? 2.283 1.071 12.935 1.00 89.38 111 GLU A C 1
ATOM 906 O O . GLU A 1 111 ? 2.525 -0.133 13.023 1.00 89.38 111 GLU A O 1
ATOM 911 N N . LEU A 1 112 ? 3.103 1.909 12.301 1.00 84.25 112 LEU A N 1
ATOM 912 C CA . LEU A 1 112 ? 4.376 1.493 11.726 1.00 84.25 112 LEU A CA 1
ATOM 913 C C . LEU A 1 112 ? 5.451 1.505 12.812 1.00 84.25 112 LEU A C 1
ATOM 915 O O . LEU A 1 112 ? 5.965 2.561 13.196 1.00 84.25 112 LEU A O 1
ATOM 919 N N . ARG A 1 113 ? 5.807 0.313 13.291 1.00 78.38 113 ARG A N 1
ATOM 920 C CA . ARG A 1 113 ? 6.881 0.109 14.266 1.00 78.38 113 ARG A CA 1
ATOM 921 C C . ARG A 1 113 ? 8.140 -0.382 13.553 1.00 78.38 113 ARG A C 1
ATOM 923 O O . ARG A 1 113 ? 8.101 -1.361 12.817 1.00 78.38 113 ARG A O 1
ATOM 930 N N . CYS A 1 114 ? 9.267 0.293 13.777 1.00 66.19 114 CYS A N 1
ATOM 931 C CA . CYS A 1 114 ? 10.571 -0.285 13.451 1.00 66.19 114 CYS A CA 1
ATOM 932 C C . CYS A 1 114 ? 10.963 -1.255 14.567 1.00 66.19 114 CYS A C 1
ATOM 934 O O . CYS A 1 114 ? 10.962 -0.856 15.733 1.00 66.19 114 CYS A O 1
ATOM 936 N N . CYS A 1 115 ? 11.309 -2.486 14.199 1.00 54.00 115 CYS 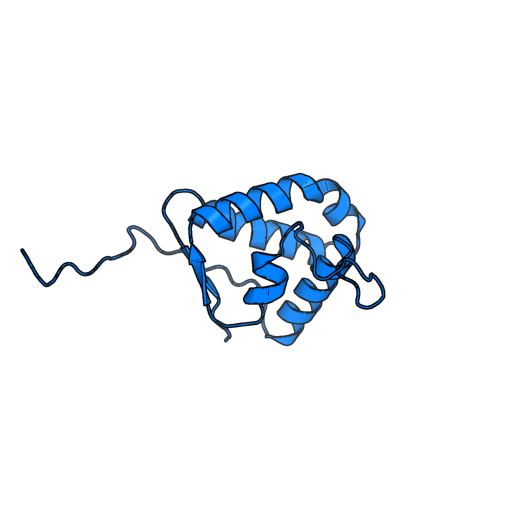A N 1
ATOM 937 C CA . CYS A 1 115 ? 12.064 -3.389 15.063 1.00 54.00 115 CYS A CA 1
ATOM 938 C C . CYS A 1 115 ? 13.507 -2.892 15.228 1.00 54.00 115 CYS A C 1
ATOM 940 O O . CYS A 1 115 ? 14.035 -2.273 14.268 1.00 54.00 115 CYS A O 1
#

Foldseek 3Di:
DDDDDDDDDPDDDDFDLDPALVVVVVLLVLVCVLFVLDPPDPCNVDDDACPCCSPPVNDFDKAAQCNLLSNLVSLVVCLVSQVVRDDPSSNVSSVSSSVQSVVRNPGHMDTRDGD